Protein AF-A0A2V8NPF2-F1 (afdb_monomer_lite)

pLDDT: mean 84.52, std 19.63, range [32.12, 98.06]

Foldseek 3Di:
DDDDDDDDPPPPPPPPCDPPDDDDADPQWDKDWQDCPAEDDPCNVQDDTDMDIDHNQKDWDPQANHYPHQFSTKIFCPPDPPDGPDIDTHHDDPDPPDPVRCVVVVVVVCVVVQVVVPVQFAPKDWDDWAWDDDVPDIDIDTDIDGDDPPPD

Secondary structure (DSSP, 8-state):
-----------------PPPPPPPPPTTEEEEE---TT--HHHHHT----EEEEETTSEE-TTTTSTT-S-SEEEEE-SSSS--SEEEEE------SSHHHHTTTHHHHHHHHHHHHHHHSTT-EEEEEEEEEETTEEEEEEEEE-PPTT--

Sequence (152 aa):
NVNANANANTSANANTNAAPPPPPQPPNTAQFVNSKANLDGKLAEYYSDFSFYYPKSWKLDPVAGVAGAKNFAKIDRQDSPDFPQERFVVSYYESKGTLDADMSNFPSLVETYGSNFAKGLPNYKKVSEGETKVGPYDAYEFRFEGEAKNTA

Structure (mmCIF, N/CA/C/O backbone):
data_AF-A0A2V8NPF2-F1
#
_entry.id   AF-A0A2V8NPF2-F1
#
loop_
_atom_site.group_PDB
_atom_site.id
_atom_site.type_symbol
_atom_site.label_atom_id
_atom_site.label_alt_id
_atom_site.label_comp_id
_atom_site.label_asym_id
_atom_site.label_entity_id
_atom_site.label_seq_id
_atom_site.pdbx_PDB_ins_code
_atom_site.Cartn_x
_atom_site.Cartn_y
_atom_site.Cartn_z
_atom_site.occupancy
_atom_site.B_iso_or_equiv
_atom_site.auth_seq_id
_atom_site.auth_comp_id
_atom_site.auth_asym_id
_atom_site.auth_atom_id
_atom_site.pdbx_PDB_model_num
ATOM 1 N N . ASN A 1 1 ? -46.861 27.447 44.666 1.00 34.84 1 ASN A N 1
ATOM 2 C CA . ASN A 1 1 ? -46.681 25.995 44.856 1.00 34.84 1 ASN A CA 1
ATOM 3 C C . ASN A 1 1 ? -45.934 25.451 43.649 1.00 34.84 1 ASN A C 1
ATOM 5 O O . ASN A 1 1 ? -46.473 25.599 42.565 1.00 34.84 1 ASN A O 1
ATOM 9 N N . VAL A 1 2 ? -44.694 24.981 43.876 1.00 34.19 2 VAL A N 1
ATOM 10 C CA . VAL A 1 2 ? -43.970 23.828 43.267 1.00 34.19 2 VAL A CA 1
ATOM 11 C C . VAL A 1 2 ? -44.368 23.371 41.844 1.00 34.19 2 VAL A C 1
ATOM 13 O O . VAL A 1 2 ? -45.541 23.258 41.542 1.00 34.19 2 VAL A O 1
ATOM 16 N N . ASN A 1 3 ? -43.492 22.969 40.922 1.00 32.12 3 ASN A N 1
ATOM 17 C CA . ASN A 1 3 ? -42.102 22.521 40.985 1.00 32.12 3 ASN A CA 1
ATOM 18 C C . ASN A 1 3 ? -41.547 22.466 39.546 1.00 32.12 3 ASN A C 1
ATOM 20 O O . ASN A 1 3 ? -42.310 22.281 38.599 1.00 32.12 3 ASN A O 1
ATOM 24 N N . ALA A 1 4 ? -40.226 22.533 39.405 1.00 39.31 4 ALA A N 1
ATOM 25 C CA . ALA A 1 4 ? -39.507 22.146 38.193 1.00 39.31 4 ALA A CA 1
ATOM 26 C C . ALA A 1 4 ? -39.684 20.644 37.880 1.00 39.31 4 ALA A C 1
ATOM 28 O O . ALA A 1 4 ? -39.798 19.855 38.815 1.00 39.31 4 ALA A O 1
ATOM 29 N N . ASN A 1 5 ? -39.589 20.234 36.608 1.00 35.28 5 ASN A N 1
ATOM 30 C CA . ASN A 1 5 ? -38.576 19.245 36.214 1.00 35.28 5 ASN A CA 1
ATOM 31 C C . ASN A 1 5 ? -38.384 19.171 34.692 1.00 35.28 5 ASN A C 1
ATOM 33 O O . ASN A 1 5 ? -39.338 19.215 33.920 1.00 35.28 5 ASN A O 1
ATOM 37 N N . ALA A 1 6 ? -37.123 19.047 34.298 1.00 39.59 6 ALA A N 1
ATOM 38 C CA . ALA A 1 6 ? -36.655 18.904 32.934 1.00 39.59 6 ALA A CA 1
ATOM 39 C C . ALA A 1 6 ? -37.107 17.578 32.307 1.00 39.59 6 ALA A C 1
ATOM 41 O O . ALA A 1 6 ? -37.198 16.560 32.992 1.00 39.59 6 ALA A O 1
ATOM 42 N N . ASN A 1 7 ? -37.244 17.553 30.982 1.00 35.72 7 ASN A N 1
ATOM 43 C CA . ASN A 1 7 ? -36.804 16.374 30.253 1.00 35.72 7 ASN A CA 1
ATOM 44 C C . ASN A 1 7 ? -36.094 16.800 28.970 1.00 35.72 7 ASN A C 1
ATOM 46 O O . ASN A 1 7 ? -36.699 17.315 28.030 1.00 35.72 7 ASN A O 1
ATOM 50 N N . ALA A 1 8 ? -34.777 16.629 28.995 1.00 33.84 8 ALA A N 1
ATOM 51 C CA . ALA A 1 8 ? -33.929 16.697 27.830 1.00 33.84 8 ALA A CA 1
ATOM 52 C C . ALA A 1 8 ? -34.398 15.638 26.830 1.00 33.84 8 ALA A C 1
ATOM 54 O O . ALA A 1 8 ? -34.469 14.460 27.167 1.00 33.84 8 ALA A O 1
ATOM 55 N N . ASN A 1 9 ? -34.672 16.040 25.592 1.00 34.50 9 ASN A N 1
ATOM 56 C CA . ASN A 1 9 ? -34.638 15.101 24.481 1.00 34.50 9 ASN A CA 1
ATOM 57 C C . ASN A 1 9 ? -33.426 15.442 23.621 1.00 34.50 9 ASN A C 1
ATOM 59 O O . ASN A 1 9 ? -33.517 16.066 22.564 1.00 34.50 9 ASN A O 1
ATOM 63 N N . THR A 1 10 ? -32.261 15.071 24.150 1.00 33.03 10 THR A N 1
ATOM 64 C CA . THR A 1 10 ? -31.054 14.824 23.369 1.00 33.03 10 THR A CA 1
ATOM 65 C C . THR A 1 10 ? -31.402 13.798 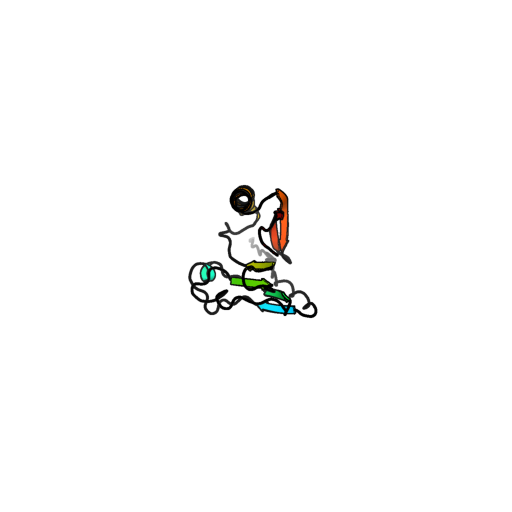22.301 1.00 33.03 10 THR A C 1
ATOM 67 O O . THR A 1 10 ? -31.350 12.593 22.542 1.00 33.03 10 THR A O 1
ATOM 70 N N . SER A 1 11 ? -31.770 14.278 21.115 1.00 36.09 11 SER A N 1
ATOM 71 C CA . SER A 1 11 ? -31.749 13.454 19.915 1.00 36.09 11 SER A CA 1
ATOM 72 C C . SER A 1 11 ? -30.283 13.193 19.602 1.00 36.09 11 SER A C 1
ATOM 74 O O . SER A 1 11 ? -29.619 13.975 18.926 1.00 36.09 11 SER A O 1
ATOM 76 N N . ALA A 1 12 ? -29.762 12.128 20.211 1.00 35.03 12 ALA A N 1
ATOM 77 C CA . ALA A 1 12 ? -28.510 11.511 19.837 1.00 35.03 12 ALA A CA 1
ATOM 78 C C . ALA A 1 12 ? -28.600 11.223 18.339 1.00 35.03 12 ALA A C 1
ATOM 80 O O . ALA A 1 12 ? -29.345 10.346 17.901 1.00 35.03 12 ALA A O 1
ATOM 81 N N . ASN A 1 13 ? -27.889 12.027 17.555 1.00 33.50 13 ASN A N 1
ATOM 82 C CA . ASN A 1 13 ? -27.703 11.799 16.139 1.00 33.50 13 ASN A CA 1
ATOM 83 C C . ASN A 1 13 ? -26.806 10.562 16.035 1.00 33.50 13 ASN A C 1
ATOM 85 O O . ASN A 1 13 ? -25.579 10.658 16.076 1.00 33.50 13 ASN A O 1
ATOM 89 N N . ALA A 1 14 ? -27.429 9.384 16.055 1.00 37.28 14 ALA A N 1
ATOM 90 C CA . ALA A 1 14 ? -26.763 8.118 15.831 1.00 37.28 14 ALA A CA 1
ATOM 91 C C . ALA A 1 14 ? -26.256 8.141 14.390 1.00 37.28 14 ALA A C 1
ATOM 93 O O . ALA A 1 14 ? -26.986 7.846 13.448 1.00 37.28 14 ALA A O 1
ATOM 94 N N . ASN A 1 15 ? -25.006 8.567 14.232 1.00 36.53 15 ASN A N 1
ATOM 95 C CA . ASN A 1 15 ? -24.289 8.542 12.975 1.00 36.53 15 ASN A CA 1
ATOM 96 C C . ASN A 1 15 ? -24.011 7.071 12.637 1.00 36.53 15 ASN A C 1
ATOM 98 O O . ASN A 1 15 ? -22.946 6.531 12.935 1.00 36.53 15 ASN A O 1
ATOM 102 N N . THR A 1 16 ? -25.011 6.376 12.096 1.00 40.97 16 THR A N 1
ATOM 103 C CA . THR A 1 16 ? -24.841 5.049 11.512 1.00 40.97 16 THR A CA 1
ATOM 104 C C . THR A 1 16 ? -24.105 5.231 10.189 1.00 40.97 16 THR A C 1
ATOM 106 O O . THR A 1 16 ? -24.719 5.238 9.123 1.00 40.97 16 THR A O 1
ATOM 109 N N . ASN A 1 17 ? -22.787 5.432 10.269 1.00 42.94 17 ASN A N 1
ATOM 110 C CA . ASN A 1 17 ? -21.872 5.398 9.132 1.00 42.94 17 ASN A CA 1
ATOM 111 C C . ASN A 1 17 ? -21.839 3.965 8.585 1.00 42.94 17 ASN A C 1
ATOM 113 O O . ASN A 1 17 ? -20.917 3.198 8.858 1.00 42.94 17 ASN A O 1
ATOM 117 N N . ALA A 1 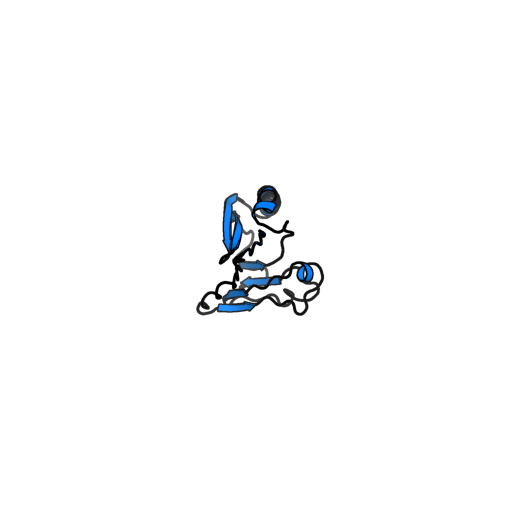18 ? -22.881 3.572 7.854 1.00 53.19 18 ALA A N 1
ATOM 118 C CA . ALA A 1 18 ? -22.825 2.383 7.027 1.00 53.19 18 ALA A CA 1
ATOM 119 C C . ALA A 1 18 ? -21.684 2.577 6.020 1.00 53.19 18 ALA A C 1
ATOM 121 O O . ALA A 1 18 ? -21.604 3.620 5.367 1.00 53.19 18 ALA A O 1
ATOM 122 N N . ALA A 1 19 ? -20.787 1.592 5.925 1.00 62.56 19 ALA A N 1
ATOM 123 C CA . ALA A 1 19 ? -19.741 1.609 4.915 1.00 62.56 19 ALA A CA 1
ATOM 124 C C . ALA A 1 19 ? -20.393 1.772 3.528 1.00 62.56 19 ALA A C 1
ATOM 126 O O . ALA A 1 19 ? -21.410 1.122 3.257 1.00 62.56 19 ALA A O 1
ATOM 127 N N . PRO A 1 20 ? -19.866 2.650 2.660 1.00 66.38 20 PRO A N 1
ATOM 128 C CA . PRO A 1 20 ? -20.435 2.832 1.337 1.00 66.38 20 PRO A CA 1
ATOM 129 C C . PRO A 1 20 ? -20.394 1.515 0.555 1.00 66.38 20 PRO A C 1
ATOM 131 O O . PRO A 1 20 ? -19.494 0.695 0.769 1.00 66.38 20 PRO A O 1
ATOM 134 N N . PRO A 1 21 ? -21.372 1.292 -0.340 1.00 69.06 21 PRO A N 1
ATOM 135 C CA . PRO A 1 21 ? -21.443 0.060 -1.107 1.00 69.06 21 PRO A CA 1
ATOM 136 C C . PRO A 1 21 ? -20.153 -0.136 -1.918 1.00 69.06 21 PRO A C 1
ATOM 138 O O . PRO A 1 21 ? -19.597 0.845 -2.426 1.00 69.06 21 PRO A O 1
ATOM 141 N N . PRO A 1 22 ? -19.666 -1.383 -2.056 1.00 73.31 22 PRO A N 1
ATOM 142 C CA . PRO A 1 22 ? -18.476 -1.654 -2.845 1.00 73.31 22 PRO A CA 1
ATOM 143 C C . PRO A 1 22 ? -18.694 -1.203 -4.297 1.00 73.31 22 PRO A C 1
ATOM 145 O O . PRO A 1 22 ? -19.812 -1.308 -4.815 1.00 73.31 22 PRO A O 1
ATOM 148 N N . PRO A 1 23 ? -17.644 -0.706 -4.977 1.00 80.94 23 PRO A N 1
ATOM 149 C CA . PRO A 1 23 ? -17.759 -0.311 -6.372 1.00 80.94 23 PRO A CA 1
ATOM 150 C C . PRO A 1 23 ? -18.186 -1.507 -7.246 1.00 80.94 23 PRO A C 1
ATOM 152 O O . PRO A 1 23 ? -17.915 -2.664 -6.896 1.00 80.94 23 PRO A O 1
ATOM 155 N N . PRO A 1 24 ? -18.839 -1.261 -8.398 1.00 89.00 24 PRO A N 1
ATOM 156 C CA . PRO A 1 24 ? -19.161 -2.327 -9.337 1.00 89.00 24 PRO A CA 1
ATOM 157 C C . PRO A 1 24 ? -17.876 -2.994 -9.840 1.00 89.00 24 PRO A C 1
ATOM 159 O O . PRO A 1 24 ? -16.879 -2.321 -10.106 1.00 89.00 24 PRO A O 1
ATOM 162 N N . GLN A 1 25 ? -17.906 -4.319 -9.983 1.00 94.31 25 GLN A N 1
ATOM 163 C CA . GLN A 1 25 ? -16.757 -5.083 -10.458 1.00 94.31 25 GLN A CA 1
ATOM 164 C C . GLN A 1 25 ? -16.412 -4.718 -11.914 1.00 94.31 25 GLN A C 1
ATOM 166 O O . GLN A 1 25 ? -17.256 -4.901 -12.798 1.00 94.31 25 GLN A O 1
ATOM 171 N N . PRO A 1 26 ? -15.176 -4.270 -12.206 1.00 95.62 26 PRO A N 1
ATOM 172 C CA . PRO A 1 26 ? -14.749 -4.042 -13.581 1.00 95.62 26 PRO A CA 1
ATOM 173 C C . PRO A 1 26 ? -14.610 -5.362 -14.366 1.00 95.62 26 PRO A C 1
ATOM 175 O O . PRO A 1 26 ? -14.278 -6.399 -13.778 1.00 95.62 26 PRO A O 1
ATOM 178 N N . PRO A 1 27 ? -14.785 -5.359 -15.701 1.00 96.94 27 PRO A N 1
ATOM 179 C CA . PRO A 1 27 ? -14.534 -6.536 -16.533 1.00 96.94 27 PRO A CA 1
ATOM 180 C C . PRO A 1 27 ? -13.116 -7.101 -16.348 1.00 96.94 27 PRO A C 1
ATOM 182 O O . PRO A 1 27 ? -12.170 -6.357 -16.114 1.00 96.94 27 PRO A O 1
ATOM 185 N N . ASN A 1 28 ? -12.953 -8.420 -16.497 1.00 96.75 28 ASN A N 1
ATOM 186 C CA . ASN A 1 28 ? -11.656 -9.116 -16.410 1.00 96.75 28 ASN A CA 1
ATOM 187 C C . ASN A 1 28 ? -10.884 -8.924 -15.091 1.00 96.75 28 ASN A C 1
ATOM 189 O O . ASN A 1 28 ? -9.662 -9.081 -15.056 1.00 96.75 28 ASN A O 1
ATOM 193 N N . THR A 1 29 ? -11.593 -8.664 -13.993 1.00 97.81 29 THR A N 1
ATOM 194 C CA . THR A 1 29 ? -11.008 -8.586 -12.648 1.00 97.81 29 THR A CA 1
ATOM 195 C C . THR A 1 29 ? -11.422 -9.756 -11.757 1.00 97.81 29 THR A C 1
ATOM 197 O O . THR A 1 29 ? -12.450 -10.398 -11.989 1.00 97.81 29 THR A O 1
ATOM 200 N N . ALA A 1 30 ? -10.606 -10.054 -10.753 1.00 96.62 30 ALA A N 1
ATOM 201 C CA . ALA A 1 30 ? -10.954 -10.861 -9.591 1.00 96.62 30 ALA A CA 1
ATOM 202 C C . ALA A 1 30 ? -11.094 -9.944 -8.368 1.00 96.62 30 ALA A C 1
ATOM 204 O O . ALA A 1 30 ? -10.506 -8.863 -8.332 1.00 96.62 30 ALA A O 1
ATOM 205 N N . GLN A 1 31 ? -11.878 -10.364 -7.376 1.00 95.81 31 GLN A N 1
ATOM 206 C CA . GLN A 1 31 ? -12.028 -9.638 -6.117 1.00 95.81 31 GLN A CA 1
ATOM 207 C C . GLN A 1 31 ? -11.077 -10.215 -5.067 1.00 95.81 31 GLN A C 1
ATOM 209 O O . GLN A 1 31 ? -11.003 -11.429 -4.888 1.00 95.81 31 GLN A O 1
ATOM 214 N N . PHE A 1 32 ? -10.373 -9.339 -4.360 1.00 96.00 32 PHE A N 1
ATOM 215 C CA . PHE A 1 32 ? -9.738 -9.645 -3.087 1.00 96.00 32 PHE A CA 1
ATOM 216 C C . PHE A 1 32 ? -10.635 -9.127 -1.963 1.00 96.00 32 PHE A C 1
ATOM 218 O O . PHE A 1 32 ? -11.092 -7.985 -2.017 1.00 96.00 32 PHE A O 1
ATOM 225 N N . VAL A 1 33 ? -10.859 -9.948 -0.941 1.00 95.12 33 VAL A N 1
ATOM 226 C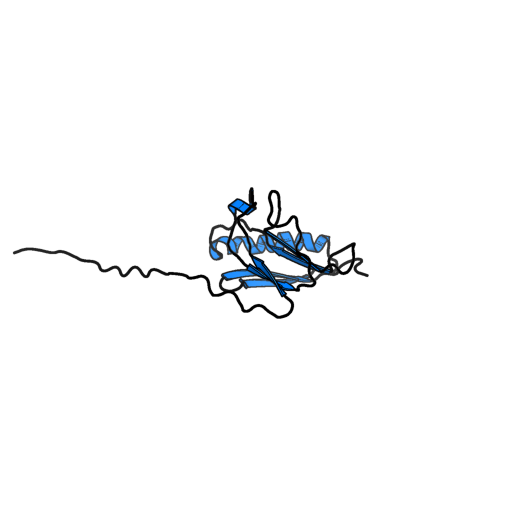 CA . VAL A 1 33 ? -11.541 -9.559 0.297 1.00 95.12 33 VAL A CA 1
ATOM 227 C C . VAL A 1 33 ? -10.592 -9.883 1.438 1.00 95.12 33 VAL A C 1
ATOM 229 O O . VAL A 1 33 ? -10.173 -11.034 1.571 1.00 95.12 33 VAL A O 1
ATOM 232 N N . ASN A 1 34 ? -10.225 -8.873 2.228 1.00 95.50 34 ASN A N 1
ATOM 233 C CA . ASN A 1 34 ? -9.380 -9.098 3.390 1.00 95.50 34 ASN A CA 1
ATOM 234 C C . ASN A 1 34 ? -10.111 -10.000 4.385 1.00 95.50 34 ASN A C 1
ATOM 236 O O . ASN A 1 34 ? -11.326 -9.902 4.545 1.00 95.50 34 ASN A O 1
ATOM 240 N N . SER A 1 35 ? -9.372 -10.877 5.052 1.00 93.81 35 SER A N 1
ATOM 241 C CA . SER A 1 35 ? -9.941 -11.807 6.016 1.00 93.81 35 SER A CA 1
ATOM 242 C C . SER A 1 35 ? -9.111 -11.804 7.277 1.00 93.81 35 SER A C 1
ATOM 244 O O . SER A 1 35 ? -7.887 -11.885 7.229 1.00 93.81 35 SER A O 1
ATOM 246 N N . LYS A 1 36 ? -9.791 -11.754 8.421 1.00 93.50 36 LYS A N 1
ATOM 247 C CA . LYS A 1 36 ? -9.139 -11.928 9.719 1.00 93.50 36 LYS A CA 1
ATOM 248 C C . LYS A 1 36 ? -8.701 -13.376 9.950 1.00 93.50 36 LYS A C 1
ATOM 250 O O . LYS A 1 36 ? -7.861 -13.639 10.809 1.00 93.50 36 LYS A O 1
ATOM 255 N N . ALA A 1 37 ? -9.289 -14.325 9.217 1.00 87.25 37 ALA A N 1
ATOM 256 C CA . ALA A 1 37 ? -8.981 -15.736 9.373 1.00 87.25 37 ALA A CA 1
ATOM 257 C C . ALA A 1 37 ? -7.509 -15.988 9.019 1.00 87.25 37 ALA A C 1
ATOM 259 O O . ALA A 1 37 ? -7.080 -15.704 7.906 1.00 87.25 37 ALA A O 1
ATOM 260 N N . ASN A 1 38 ? -6.771 -16.567 9.967 1.00 86.88 38 ASN A N 1
ATOM 261 C CA . ASN A 1 38 ? -5.355 -16.933 9.854 1.00 86.88 38 ASN A CA 1
ATOM 262 C C . ASN A 1 38 ? -4.349 -15.774 9.901 1.00 86.88 38 ASN A C 1
ATOM 264 O O . ASN A 1 38 ? -3.176 -16.016 9.644 1.00 86.88 38 ASN A O 1
ATOM 268 N N . LEU A 1 39 ? -4.757 -14.554 10.263 1.00 94.19 39 LEU A N 1
ATOM 269 C CA . LEU A 1 39 ? -3.795 -13.499 10.586 1.00 94.19 39 LEU A CA 1
ATOM 270 C C . LEU A 1 39 ? -3.246 -13.683 12.003 1.00 94.19 39 LEU A C 1
ATOM 272 O O . LEU A 1 39 ? -3.976 -14.061 12.920 1.00 94.19 39 LEU A O 1
ATOM 276 N N . ASP A 1 40 ? -1.976 -13.344 12.194 1.00 94.31 40 ASP A N 1
ATOM 277 C CA . ASP A 1 40 ? -1.318 -13.278 13.495 1.00 94.31 40 ASP A CA 1
ATOM 278 C C . ASP A 1 40 ? -0.499 -11.983 13.649 1.00 94.31 40 ASP A C 1
ATOM 280 O O . ASP A 1 40 ? -0.465 -11.118 12.765 1.00 94.31 40 ASP A O 1
ATOM 284 N N . GLY A 1 41 ? 0.097 -11.812 14.833 1.00 94.94 41 GLY A N 1
ATOM 285 C CA . GLY A 1 41 ? 0.981 -10.693 15.150 1.00 94.94 41 GLY A CA 1
ATOM 286 C C . GLY A 1 41 ? 0.390 -9.326 14.799 1.00 94.94 41 GLY A C 1
ATOM 287 O O . GLY A 1 41 ? -0.759 -9.016 15.115 1.00 94.94 41 GLY A O 1
ATOM 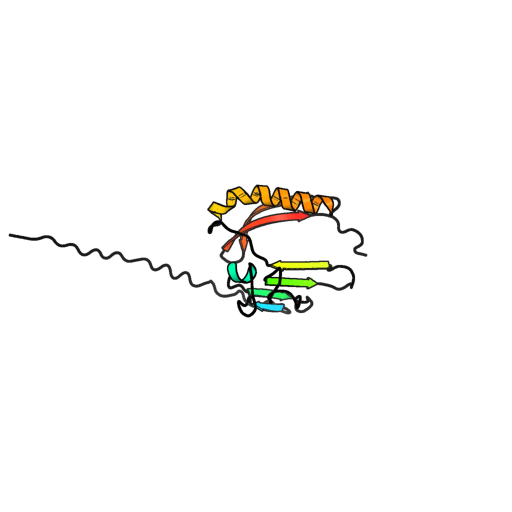288 N N . LYS A 1 42 ? 1.200 -8.506 14.124 1.00 95.12 42 LYS A N 1
ATOM 289 C CA . LYS A 1 42 ? 0.843 -7.134 13.757 1.00 95.12 42 LYS A CA 1
ATOM 290 C C . LYS A 1 42 ? -0.287 -7.056 12.726 1.00 95.12 42 LYS A C 1
ATOM 292 O O . LYS A 1 42 ? -1.101 -6.144 12.800 1.00 95.12 42 LYS A O 1
ATOM 297 N N . LEU A 1 43 ? -0.402 -8.019 11.806 1.00 95.81 43 LEU A N 1
ATOM 298 C CA . LEU A 1 43 ? -1.521 -8.027 10.855 1.00 95.81 43 LEU A CA 1
ATOM 299 C C . LEU A 1 43 ? -2.856 -8.306 11.554 1.00 95.81 43 LEU A C 1
ATOM 301 O O . LEU A 1 43 ? -3.868 -7.714 11.189 1.00 95.81 43 LEU A O 1
ATOM 305 N N . ALA A 1 44 ? -2.868 -9.166 12.577 1.00 95.88 44 ALA A N 1
ATOM 306 C CA . ALA A 1 44 ? -4.062 -9.380 13.393 1.00 95.88 44 ALA A CA 1
ATOM 307 C C . ALA A 1 44 ? -4.414 -8.154 14.255 1.00 95.88 44 ALA A C 1
ATOM 309 O O . ALA A 1 44 ? -5.598 -7.855 14.420 1.00 95.88 44 ALA A O 1
ATOM 310 N N . GLU A 1 45 ? -3.403 -7.454 14.788 1.00 95.06 45 GLU A N 1
ATOM 311 C CA . GLU A 1 45 ? -3.554 -6.226 15.586 1.00 95.06 45 GLU A CA 1
ATOM 312 C C . GLU A 1 45 ? -4.155 -5.076 14.764 1.00 95.06 45 GLU A C 1
ATOM 314 O O . GLU A 1 45 ? -5.105 -4.436 15.209 1.00 95.06 45 GLU A O 1
ATOM 319 N N . TYR A 1 46 ? -3.653 -4.859 13.545 1.00 94.88 46 TYR A N 1
ATOM 320 C CA . TYR A 1 46 ? -4.066 -3.766 12.656 1.00 94.88 46 TYR A CA 1
ATOM 321 C C . TYR A 1 46 ? -5.053 -4.205 11.566 1.00 94.88 46 TYR A C 1
ATOM 323 O O . TYR A 1 46 ? -5.117 -3.607 10.490 1.00 94.88 46 TYR A O 1
ATOM 331 N N . TYR A 1 47 ? -5.816 -5.269 11.818 1.00 94.81 47 TYR A N 1
ATOM 332 C CA . TYR A 1 47 ? -6.820 -5.747 10.876 1.00 94.81 47 TYR A CA 1
ATOM 333 C C . TYR A 1 47 ? -7.908 -4.692 10.622 1.00 94.81 47 TYR A C 1
ATOM 335 O O . TYR A 1 47 ? -8.477 -4.132 11.559 1.00 94.81 47 TYR A O 1
ATOM 343 N N . SER A 1 48 ? -8.261 -4.508 9.350 1.00 91.69 48 SER A N 1
ATOM 344 C CA . SER A 1 48 ? -9.446 -3.767 8.919 1.00 91.69 48 SER A CA 1
ATOM 345 C C . SER A 1 48 ? -10.136 -4.501 7.771 1.00 91.69 48 SER A C 1
ATOM 347 O O . SER A 1 48 ? -9.475 -5.151 6.951 1.00 91.69 48 SER A O 1
ATOM 349 N N . ASP A 1 49 ? -11.460 -4.388 7.702 1.00 92.62 49 ASP A N 1
ATOM 350 C CA . ASP A 1 49 ? -12.239 -4.905 6.583 1.00 92.62 49 ASP A CA 1
ATOM 351 C C . ASP A 1 49 ? -12.003 -4.028 5.349 1.00 92.62 49 ASP A C 1
ATOM 353 O O . ASP A 1 49 ? -12.284 -2.830 5.342 1.00 92.62 49 ASP A O 1
ATOM 357 N N . PHE A 1 50 ? -11.502 -4.633 4.275 1.00 92.69 50 PHE A N 1
ATOM 358 C CA . PHE A 1 50 ? -11.396 -3.976 2.979 1.00 92.69 50 PHE A CA 1
ATOM 359 C C . PHE A 1 50 ? -11.498 -4.994 1.848 1.00 92.69 50 PHE A C 1
ATOM 361 O O . PHE A 1 50 ? -11.286 -6.196 2.020 1.00 92.69 50 PHE A O 1
ATOM 368 N N . SER A 1 51 ? -11.809 -4.499 0.657 1.00 93.69 51 SER A N 1
ATOM 369 C CA . SER A 1 51 ? -11.782 -5.289 -0.568 1.00 93.69 51 SER A CA 1
ATOM 370 C C . SER A 1 51 ? -11.371 -4.415 -1.743 1.00 93.69 51 SER A C 1
ATOM 372 O O . SER A 1 51 ? -11.509 -3.193 -1.700 1.00 93.69 51 SER A O 1
ATOM 374 N N . PHE A 1 52 ? -10.853 -5.042 -2.790 1.00 94.19 52 PHE A N 1
ATOM 375 C CA . PHE A 1 52 ? -10.556 -4.375 -4.052 1.00 94.19 52 PHE A CA 1
ATOM 376 C C . PHE A 1 52 ? -10.623 -5.375 -5.204 1.00 94.19 52 PHE A C 1
ATOM 378 O O . PHE A 1 52 ? -10.552 -6.589 -5.004 1.00 94.19 52 PHE A O 1
ATOM 385 N N . TYR A 1 53 ? -10.738 -4.859 -6.424 1.00 96.00 53 TYR A N 1
ATOM 386 C CA . TYR A 1 53 ? -10.628 -5.662 -7.636 1.00 96.00 53 TYR A CA 1
ATOM 387 C C . TYR A 1 53 ? -9.229 -5.530 -8.233 1.00 96.00 53 TYR A C 1
ATOM 389 O O . TYR A 1 53 ? -8.649 -4.446 -8.217 1.00 96.00 53 TYR A O 1
ATOM 397 N N . TYR A 1 54 ? -8.700 -6.619 -8.782 1.00 96.06 54 TYR A N 1
ATOM 398 C CA . TYR A 1 54 ? -7.413 -6.653 -9.481 1.00 96.06 54 TYR A CA 1
ATOM 399 C C . TYR A 1 54 ? -7.537 -7.435 -10.798 1.00 96.06 54 TYR A C 1
ATOM 401 O O . TYR A 1 54 ? -8.430 -8.280 -10.914 1.00 96.06 54 TYR A O 1
ATOM 409 N N . PRO A 1 55 ? -6.697 -7.180 -11.819 1.00 96.44 55 PRO A N 1
ATOM 410 C CA . PRO A 1 55 ? -6.785 -7.896 -13.092 1.00 96.44 55 PRO A CA 1
ATOM 411 C C . PRO A 1 55 ? -6.597 -9.407 -12.912 1.00 96.44 55 PRO A C 1
ATOM 413 O O . PRO A 1 55 ? -5.672 -9.838 -12.231 1.00 96.44 55 PRO A O 1
ATOM 416 N N . LYS A 1 56 ? -7.422 -10.232 -13.574 1.00 96.06 56 LYS A N 1
ATOM 417 C CA . LYS A 1 56 ? -7.318 -11.707 -13.494 1.00 96.06 56 LYS A CA 1
ATOM 418 C C . LYS A 1 56 ? -5.984 -12.264 -13.999 1.00 96.06 56 LYS A C 1
ATOM 420 O O . LYS A 1 56 ? -5.646 -13.399 -13.685 1.00 96.06 56 LYS A O 1
ATOM 425 N N . SER A 1 57 ? -5.267 -11.500 -14.821 1.00 93.69 57 SER A N 1
ATOM 426 C CA . SER A 1 57 ? -3.937 -11.864 -15.311 1.00 93.69 57 SER A CA 1
ATOM 427 C C . SER A 1 57 ? -2.848 -11.725 -14.246 1.00 93.69 57 SER A C 1
ATOM 429 O O . SER A 1 57 ? -1.764 -12.274 -14.422 1.00 93.69 57 SER A O 1
ATOM 431 N N . TRP A 1 58 ? -3.111 -11.005 -13.152 1.00 95.44 58 TRP A N 1
ATOM 432 C CA . TRP A 1 58 ? -2.157 -10.836 -12.065 1.00 95.44 58 TRP A CA 1
ATOM 433 C C . TRP A 1 58 ? -2.311 -11.953 -11.030 1.00 95.44 58 TRP A C 1
ATOM 435 O O . TRP A 1 58 ? -3.386 -12.533 -10.864 1.00 95.44 58 TRP A O 1
ATOM 445 N N . LYS A 1 59 ? -1.229 -12.251 -10.311 1.00 94.31 59 LYS A N 1
ATOM 446 C CA . LYS A 1 59 ? -1.174 -13.350 -9.345 1.00 94.31 59 LYS A CA 1
ATOM 447 C C . LYS A 1 59 ? -1.147 -12.810 -7.924 1.00 94.31 59 LYS A C 1
ATOM 449 O O . LYS A 1 59 ? -0.246 -12.053 -7.568 1.00 94.31 59 LYS A O 1
ATOM 454 N N . LEU A 1 60 ? -2.120 -13.230 -7.117 1.00 94.62 60 LEU A N 1
ATOM 455 C CA . LEU A 1 60 ? -2.083 -13.053 -5.669 1.00 94.62 60 LEU A CA 1
ATOM 456 C C . LEU A 1 60 ? -0.987 -13.950 -5.080 1.00 94.62 60 LEU A C 1
ATOM 458 O O . LEU A 1 60 ? -0.903 -15.134 -5.404 1.00 94.62 60 LEU A O 1
ATOM 462 N N . ASP A 1 61 ? -0.153 -13.375 -4.224 1.00 93.75 61 ASP A N 1
ATOM 463 C CA . ASP A 1 61 ? 0.892 -14.085 -3.501 1.00 93.75 61 ASP A CA 1
ATOM 464 C C . ASP A 1 61 ? 0.262 -15.018 -2.448 1.00 93.75 61 ASP A C 1
ATOM 466 O O . ASP A 1 61 ? -0.432 -14.527 -1.552 1.00 93.75 61 ASP A O 1
ATOM 470 N N . PRO A 1 62 ? 0.486 -16.345 -2.518 1.00 93.06 62 PRO A N 1
ATOM 471 C CA . PRO A 1 62 ? -0.143 -17.299 -1.609 1.00 93.06 62 PRO A CA 1
ATOM 472 C C . PRO A 1 62 ? 0.343 -17.185 -0.158 1.00 93.06 62 PRO A C 1
ATOM 474 O O . PRO A 1 62 ? -0.270 -17.789 0.718 1.00 93.06 62 PRO A O 1
ATOM 477 N N . VAL A 1 63 ? 1.429 -16.446 0.112 1.00 93.81 63 VAL A N 1
ATOM 478 C CA . VAL A 1 63 ? 1.919 -16.210 1.482 1.00 93.81 63 VAL A CA 1
ATOM 479 C C . VAL A 1 63 ? 1.524 -14.840 2.044 1.00 93.81 63 VAL A C 1
ATOM 481 O O . VAL A 1 63 ? 1.937 -14.489 3.148 1.00 93.81 63 VAL A O 1
ATOM 484 N N . ALA A 1 64 ? 0.737 -14.044 1.314 1.00 94.50 64 ALA A N 1
ATOM 485 C CA . ALA A 1 64 ? 0.111 -12.841 1.859 1.00 94.50 64 ALA A CA 1
ATOM 486 C C . ALA A 1 64 ? -1.196 -13.193 2.591 1.00 94.50 64 ALA A C 1
ATOM 488 O O . ALA A 1 64 ? -1.906 -14.112 2.189 1.00 94.50 64 ALA A O 1
ATOM 489 N N . GLY A 1 65 ? -1.523 -12.458 3.658 1.00 92.44 65 GLY A N 1
ATOM 490 C CA . GLY A 1 65 ? -2.787 -12.642 4.384 1.00 92.44 65 GLY A CA 1
ATOM 491 C C . GLY A 1 65 ? -2.923 -13.976 5.136 1.00 92.44 65 GLY A C 1
ATOM 492 O O . GLY A 1 65 ? -4.038 -14.424 5.387 1.00 92.44 65 GLY A O 1
ATOM 493 N N . VAL A 1 66 ? -1.805 -14.617 5.491 1.00 93.50 66 VAL A N 1
ATOM 494 C CA . VAL A 1 66 ? -1.745 -15.860 6.287 1.00 93.50 66 VAL A CA 1
ATOM 495 C C . VAL A 1 66 ? -0.834 -15.682 7.509 1.00 93.50 66 VAL A C 1
ATOM 497 O O . VAL A 1 66 ? -0.204 -14.635 7.669 1.00 93.50 66 VAL A O 1
ATOM 500 N N . ALA A 1 67 ? -0.738 -16.697 8.369 1.00 93.50 67 ALA A N 1
ATOM 501 C CA . ALA A 1 67 ? 0.079 -16.640 9.580 1.00 93.50 67 ALA A CA 1
ATOM 502 C C . ALA A 1 67 ? 1.561 -16.406 9.235 1.00 93.50 67 ALA A C 1
ATOM 504 O O . ALA A 1 67 ? 2.112 -17.057 8.344 1.00 93.50 67 ALA A O 1
ATOM 505 N N . GLY A 1 68 ? 2.200 -15.456 9.917 1.00 92.88 68 GLY A N 1
ATOM 506 C CA . GLY A 1 68 ? 3.571 -15.021 9.654 1.00 92.88 68 GLY A CA 1
ATOM 507 C C . GLY A 1 68 ? 3.743 -14.099 8.439 1.00 92.88 68 GLY A C 1
ATOM 508 O O . GLY A 1 68 ? 4.877 -13.742 8.105 1.00 92.88 68 GLY A O 1
ATOM 509 N N . ALA A 1 69 ? 2.661 -13.699 7.762 1.00 94.31 69 ALA A N 1
ATOM 510 C CA . ALA A 1 69 ? 2.738 -12.791 6.623 1.00 94.31 69 ALA A CA 1
ATOM 511 C C . ALA A 1 69 ? 3.146 -11.366 7.038 1.00 94.31 69 ALA A C 1
ATOM 513 O O . ALA A 1 69 ? 2.848 -10.886 8.129 1.00 94.31 69 ALA A O 1
ATOM 514 N N . LYS A 1 70 ? 3.801 -10.648 6.116 1.00 94.44 70 LYS A N 1
ATOM 515 C CA . LYS A 1 70 ? 4.172 -9.228 6.296 1.00 94.44 70 LYS A CA 1
ATOM 516 C C . LYS A 1 70 ? 3.132 -8.246 5.754 1.00 94.44 70 LYS A C 1
ATOM 518 O O . LYS A 1 70 ? 3.175 -7.064 6.077 1.00 94.44 70 LYS A O 1
ATOM 523 N N . ASN A 1 71 ? 2.250 -8.723 4.881 1.00 96.56 71 ASN A N 1
ATOM 524 C CA . ASN A 1 71 ? 1.281 -7.914 4.149 1.00 96.56 71 ASN A CA 1
ATOM 525 C C . ASN A 1 71 ? -0.072 -8.630 4.138 1.00 96.56 71 ASN A C 1
ATOM 527 O O . ASN A 1 71 ? -0.113 -9.862 4.072 1.00 96.56 71 ASN A O 1
ATOM 531 N N . PHE A 1 72 ? -1.159 -7.860 4.125 1.00 97.38 72 PHE A N 1
ATOM 532 C CA . PHE A 1 72 ? -2.511 -8.392 3.935 1.00 97.38 72 PHE A CA 1
ATOM 533 C C . PHE A 1 72 ? -2.702 -8.924 2.516 1.00 97.38 72 PHE A C 1
ATOM 535 O O . PHE A 1 72 ? -3.302 -9.973 2.313 1.00 97.38 72 PHE A O 1
ATOM 542 N N . ALA A 1 73 ? -2.159 -8.206 1.533 1.00 97.38 73 ALA A N 1
ATOM 543 C CA . ALA A 1 73 ? -2.225 -8.586 0.133 1.00 97.38 73 ALA A CA 1
ATOM 544 C C . ALA A 1 73 ? -0.931 -8.209 -0.586 1.00 97.38 73 ALA A C 1
ATOM 546 O O . ALA A 1 73 ? -0.330 -7.166 -0.319 1.00 97.38 73 ALA A O 1
ATOM 547 N N . LYS A 1 74 ? -0.531 -9.049 -1.536 1.00 96.50 74 LYS A N 1
ATOM 548 C CA . LYS A 1 74 ? 0.510 -8.756 -2.519 1.00 96.50 74 LYS A CA 1
ATOM 549 C C . LYS A 1 74 ? 0.088 -9.383 -3.838 1.00 96.50 74 LYS A C 1
ATOM 551 O O . LYS A 1 74 ? -0.128 -10.588 -3.888 1.00 96.50 74 LYS A O 1
ATOM 556 N N . ILE A 1 75 ? -0.064 -8.573 -4.877 1.00 96.31 75 ILE A N 1
ATOM 557 C CA . ILE A 1 75 ? -0.466 -9.021 -6.207 1.00 96.31 75 ILE A CA 1
ATOM 558 C C . ILE A 1 75 ? 0.569 -8.533 -7.208 1.00 96.31 75 ILE A C 1
ATOM 560 O O . ILE A 1 75 ? 0.835 -7.334 -7.292 1.00 96.31 75 ILE A O 1
ATOM 564 N N . ASP A 1 76 ? 1.119 -9.468 -7.974 1.00 94.44 76 ASP A N 1
ATOM 565 C CA . ASP A 1 76 ? 2.162 -9.198 -8.953 1.00 94.44 76 ASP A CA 1
ATOM 566 C C . ASP A 1 76 ? 1.648 -9.471 -10.369 1.00 94.44 76 ASP A C 1
ATOM 568 O O . ASP A 1 76 ? 1.036 -10.510 -10.646 1.00 94.44 76 ASP A O 1
ATOM 572 N N . ARG A 1 77 ? 1.958 -8.558 -11.289 1.00 93.31 77 ARG A N 1
ATOM 573 C CA . ARG A 1 77 ? 2.033 -8.873 -12.710 1.00 93.31 77 ARG A CA 1
ATOM 574 C C . ARG A 1 77 ? 3.443 -9.341 -13.015 1.00 93.31 77 ARG A C 1
ATOM 576 O O . ARG A 1 77 ? 4.408 -8.598 -12.834 1.00 93.31 77 ARG A O 1
ATOM 583 N N . GLN A 1 78 ? 3.549 -10.577 -13.472 1.00 81.00 78 GLN A N 1
ATOM 584 C CA . GLN A 1 78 ? 4.830 -11.207 -13.719 1.00 81.00 78 GLN A CA 1
ATOM 585 C C . GLN A 1 78 ? 4.793 -11.925 -15.066 1.00 81.00 78 GLN A C 1
ATOM 587 O O . GLN A 1 78 ? 4.420 -13.097 -15.132 1.00 81.00 78 GLN A O 1
ATOM 592 N N . ASP A 1 79 ? 5.183 -11.217 -16.129 1.00 71.12 79 ASP A N 1
ATOM 593 C CA . ASP A 1 79 ? 5.370 -11.818 -17.455 1.00 71.12 79 ASP A CA 1
ATOM 594 C C . ASP A 1 79 ? 6.808 -12.389 -17.624 1.00 71.12 79 ASP A C 1
ATOM 596 O O . ASP A 1 79 ? 7.069 -13.104 -18.587 1.00 71.12 79 ASP A O 1
ATOM 600 N N . SER A 1 80 ? 7.729 -12.136 -16.672 1.00 70.00 80 SER A N 1
ATOM 601 C CA . SER A 1 80 ? 9.118 -12.653 -16.623 1.00 70.00 80 SER A CA 1
ATOM 602 C C . SER A 1 80 ? 9.473 -13.237 -15.239 1.00 70.00 80 SER A C 1
ATOM 604 O O . SER A 1 80 ? 9.023 -12.701 -14.225 1.00 70.00 80 SER A O 1
ATOM 606 N N . PRO A 1 81 ? 10.269 -14.322 -15.140 1.00 66.81 81 PRO A N 1
ATOM 607 C CA . PRO A 1 81 ? 10.585 -14.970 -13.862 1.00 66.81 81 PRO A CA 1
ATOM 608 C C . PRO A 1 81 ? 11.381 -14.097 -12.880 1.00 66.81 81 PRO A C 1
ATOM 610 O O . PRO A 1 81 ? 11.265 -14.312 -11.674 1.00 66.81 81 PRO A O 1
ATOM 613 N N . ASP A 1 82 ? 12.137 -13.108 -13.360 1.00 67.50 82 ASP A N 1
ATOM 614 C CA . ASP A 1 82 ? 13.151 -12.444 -12.531 1.00 67.50 82 ASP A CA 1
ATOM 615 C C . ASP A 1 82 ? 12.612 -11.239 -11.748 1.00 67.50 82 ASP A C 1
ATOM 617 O O . ASP A 1 82 ? 13.006 -11.021 -10.601 1.00 67.50 82 ASP A O 1
ATOM 621 N N . PHE A 1 83 ? 11.674 -10.475 -12.321 1.00 67.94 83 PHE A N 1
ATOM 622 C CA . PHE A 1 83 ? 11.102 -9.288 -11.677 1.00 67.94 83 PHE A CA 1
ATOM 623 C C . PHE A 1 83 ? 9.635 -9.070 -12.075 1.00 67.94 83 PHE A C 1
ATOM 625 O O . PHE A 1 83 ? 9.288 -9.237 -13.247 1.00 67.94 83 PHE A O 1
ATOM 632 N N . PRO A 1 84 ? 8.755 -8.667 -11.134 1.00 75.06 84 PRO A N 1
ATOM 633 C CA . PRO A 1 84 ? 7.409 -8.235 -11.493 1.00 75.06 84 PRO A CA 1
ATOM 634 C C . PRO A 1 84 ? 7.487 -6.916 -12.269 1.00 75.06 84 PRO A C 1
ATOM 636 O O . PRO A 1 84 ? 8.204 -6.001 -11.860 1.00 75.06 84 PRO A O 1
ATOM 639 N N . GLN A 1 85 ? 6.727 -6.794 -13.357 1.00 85.50 85 GLN A N 1
ATOM 640 C CA . GLN A 1 85 ? 6.601 -5.508 -14.053 1.00 85.50 85 GLN A CA 1
ATOM 641 C C . GLN A 1 85 ? 5.782 -4.517 -13.232 1.00 85.50 85 GLN A C 1
ATOM 643 O O . GLN A 1 85 ? 6.088 -3.330 -13.192 1.00 85.50 85 GLN A O 1
ATOM 648 N N . GLU A 1 86 ? 4.738 -5.016 -12.573 1.00 91.44 86 GLU A N 1
ATOM 649 C CA . GLU A 1 86 ? 3.824 -4.222 -11.761 1.00 91.44 86 GLU A CA 1
ATOM 650 C C . GLU A 1 86 ? 3.515 -4.999 -10.479 1.00 91.44 86 GLU A C 1
ATOM 652 O O . GLU A 1 86 ? 3.389 -6.226 -10.489 1.00 91.44 86 GLU A O 1
ATOM 657 N N . ARG A 1 87 ? 3.415 -4.289 -9.355 1.00 93.50 87 ARG A N 1
ATOM 658 C CA . ARG A 1 87 ? 3.156 -4.878 -8.041 1.00 93.50 87 ARG A CA 1
ATOM 659 C C . ARG A 1 87 ? 2.249 -3.966 -7.233 1.00 93.50 87 ARG A C 1
ATOM 661 O O . ARG A 1 87 ? 2.509 -2.773 -7.117 1.00 93.50 87 ARG A O 1
ATOM 668 N N . PHE A 1 88 ? 1.242 -4.560 -6.609 1.00 96.12 88 PHE A N 1
ATOM 669 C CA . PHE A 1 88 ? 0.375 -3.905 -5.640 1.00 96.12 88 PHE A CA 1
ATOM 670 C C . PHE A 1 88 ? 0.488 -4.613 -4.288 1.00 96.12 88 PHE A C 1
ATOM 672 O O . PHE A 1 88 ? 0.370 -5.836 -4.215 1.00 96.12 88 PHE A O 1
ATOM 679 N N . VAL A 1 89 ? 0.740 -3.857 -3.218 1.00 96.81 89 VAL A N 1
ATOM 680 C CA . VAL A 1 89 ? 0.910 -4.387 -1.856 1.00 96.81 89 VAL A CA 1
ATOM 681 C C . VAL A 1 89 ? 0.056 -3.579 -0.893 1.00 96.81 89 VAL A C 1
ATOM 683 O O . VAL A 1 89 ? 0.072 -2.352 -0.940 1.00 96.81 89 VAL A O 1
ATOM 686 N N . VAL A 1 90 ? -0.644 -4.271 0.004 1.00 97.25 90 VAL A N 1
ATOM 687 C CA . VAL A 1 90 ? -1.403 -3.661 1.102 1.00 97.25 90 VAL A CA 1
ATOM 688 C C . VAL A 1 90 ? -0.848 -4.170 2.427 1.00 97.25 90 VAL A C 1
ATOM 690 O O . VAL A 1 90 ? -0.790 -5.379 2.662 1.00 97.25 90 VAL A O 1
ATOM 693 N N . SER A 1 91 ? -0.452 -3.244 3.294 1.00 95.88 91 SER A N 1
ATOM 694 C CA . SER A 1 91 ? 0.018 -3.511 4.656 1.00 95.88 91 SER A CA 1
ATOM 695 C C . SER A 1 91 ? -0.595 -2.495 5.625 1.00 95.88 91 SER A C 1
ATOM 697 O O . SER A 1 91 ? -1.546 -1.802 5.265 1.00 95.88 91 SER A O 1
ATOM 699 N N . TYR A 1 92 ? -0.086 -2.430 6.851 1.00 94.56 92 TYR A N 1
ATOM 700 C CA . TYR A 1 92 ? -0.553 -1.506 7.877 1.00 94.56 92 TYR A CA 1
ATOM 701 C C . TYR A 1 92 ? 0.421 -0.343 8.092 1.00 94.56 92 TYR A C 1
ATOM 703 O O . TYR A 1 92 ? 1.609 -0.415 7.775 1.00 94.56 92 TYR A O 1
ATOM 711 N N . TYR A 1 93 ? -0.115 0.720 8.681 1.00 92.38 93 TYR A N 1
ATOM 712 C CA . TYR A 1 93 ? 0.621 1.848 9.232 1.00 92.38 93 TYR A CA 1
ATOM 713 C C . TYR A 1 93 ? 0.171 2.037 10.684 1.00 92.38 93 TYR A C 1
ATOM 715 O O . TYR A 1 93 ? -1.025 1.962 10.973 1.00 92.38 93 TYR A O 1
ATOM 723 N N . GLU A 1 94 ? 1.114 2.252 11.602 1.00 92.69 94 GLU A N 1
ATOM 724 C CA . GLU A 1 94 ? 0.803 2.500 13.013 1.00 92.69 94 GLU A CA 1
ATOM 725 C C . GLU A 1 94 ? 0.286 3.938 13.184 1.00 92.69 94 GLU A C 1
ATOM 727 O O . GLU A 1 94 ? 1.052 4.882 13.371 1.00 92.69 94 GLU A O 1
ATOM 732 N N . SER A 1 95 ? -1.033 4.086 13.066 1.00 90.56 95 SER A N 1
ATOM 733 C CA . SER A 1 95 ? -1.749 5.360 13.152 1.00 90.56 95 SER A CA 1
ATOM 734 C C . SER A 1 95 ? -1.999 5.796 14.598 1.00 90.56 95 SER A C 1
ATOM 736 O O . SER A 1 95 ? -2.242 4.968 15.478 1.00 90.56 95 SER A O 1
ATOM 738 N N . LYS A 1 96 ? -2.042 7.112 14.839 1.00 91.81 96 LYS A N 1
ATOM 739 C CA . LYS A 1 96 ? -2.556 7.707 16.089 1.00 91.81 96 LYS A CA 1
ATOM 740 C C . LYS A 1 96 ? -4.090 7.728 16.172 1.00 91.81 96 LYS A C 1
ATOM 742 O O . LYS A 1 96 ? -4.639 8.234 17.149 1.00 91.81 96 LYS A O 1
ATOM 747 N N . GLY A 1 97 ? -4.784 7.187 15.172 1.00 88.06 97 GLY A N 1
ATOM 748 C CA . GLY A 1 97 ? -6.232 6.975 15.156 1.00 88.06 97 GLY A CA 1
ATOM 749 C C . GLY A 1 97 ? -7.015 7.904 14.225 1.00 88.06 97 GLY A C 1
ATOM 750 O O . GLY A 1 97 ? -8.160 7.592 13.909 1.00 88.06 9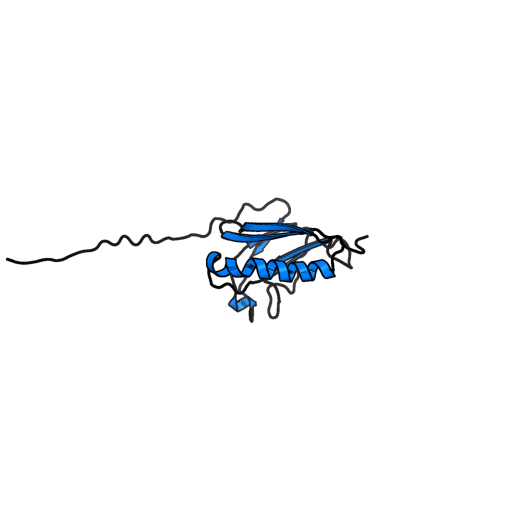7 GLY A O 1
ATOM 751 N N . THR A 1 98 ? -6.429 9.011 13.755 1.00 89.00 98 THR A N 1
ATOM 752 C CA . THR A 1 98 ? -7.036 9.908 12.754 1.00 89.00 98 THR A CA 1
ATOM 753 C C . THR A 1 98 ? -5.984 10.430 11.779 1.00 89.00 98 THR A C 1
ATOM 755 O O . THR A 1 98 ? -4.815 10.558 12.146 1.00 89.00 98 THR A O 1
ATOM 758 N N . LEU A 1 99 ? -6.407 10.784 10.556 1.00 89.50 99 LEU A N 1
ATOM 759 C CA . LEU A 1 99 ? -5.514 11.374 9.555 1.00 89.50 99 LEU A CA 1
ATOM 760 C C . LEU A 1 99 ? -4.832 12.634 10.104 1.00 89.50 99 LEU A C 1
ATOM 762 O O . LEU A 1 99 ? -3.608 12.698 10.108 1.00 89.50 99 LEU A O 1
ATOM 766 N N . ASP A 1 100 ? -5.603 13.575 10.658 1.00 92.69 100 ASP A N 1
ATOM 767 C CA . ASP A 1 100 ? -5.094 14.832 11.227 1.00 92.69 100 ASP A CA 1
ATOM 768 C C . ASP A 1 100 ? -4.005 14.620 12.289 1.00 92.69 100 ASP A C 1
ATOM 770 O O . ASP A 1 100 ? -3.020 15.359 12.331 1.00 92.69 100 ASP A O 1
ATOM 774 N N . ALA A 1 101 ? -4.150 13.600 13.143 1.00 94.12 101 ALA A N 1
ATOM 775 C CA . ALA A 1 101 ? -3.157 13.289 14.171 1.00 94.12 101 ALA A CA 1
ATOM 776 C C . ALA A 1 101 ? -1.841 12.752 13.576 1.00 94.12 101 ALA A C 1
ATOM 778 O O . ALA A 1 101 ? -0.763 12.936 14.160 1.00 94.12 101 ALA A O 1
ATOM 779 N N . ASP A 1 102 ? -1.928 12.102 12.416 1.00 95.38 102 ASP A N 1
ATOM 780 C CA . ASP A 1 102 ? -0.797 11.521 11.698 1.00 95.38 102 ASP A CA 1
ATOM 781 C C . ASP A 1 102 ? -0.173 12.469 10.669 1.00 95.38 102 ASP A C 1
ATOM 783 O O . ASP A 1 102 ? 0.982 12.263 10.296 1.00 95.38 102 ASP A O 1
ATOM 787 N N . MET A 1 103 ? -0.862 13.546 10.270 1.00 94.94 103 MET A N 1
ATOM 788 C CA . MET A 1 103 ? -0.396 14.488 9.242 1.00 94.94 103 MET A CA 1
ATOM 789 C C . MET A 1 103 ? 1.014 15.026 9.496 1.00 94.94 103 MET A C 1
ATOM 791 O O . MET A 1 103 ? 1.804 15.157 8.563 1.00 94.94 103 MET A O 1
ATOM 795 N N . SER A 1 104 ? 1.380 15.281 10.757 1.00 95.06 104 SER A N 1
ATOM 796 C CA . SER A 1 104 ? 2.728 15.753 11.103 1.00 95.06 104 SER A CA 1
ATOM 797 C C . SER A 1 104 ? 3.833 14.727 10.817 1.00 95.06 104 SER A C 1
ATOM 799 O O . SER A 1 104 ? 4.998 15.098 10.711 1.00 95.06 104 SER A O 1
ATOM 801 N N . ASN A 1 105 ? 3.492 13.437 10.740 1.00 95.94 105 ASN A N 1
ATOM 802 C CA . ASN A 1 105 ? 4.442 12.346 10.534 1.00 95.94 105 ASN A CA 1
ATOM 803 C C . ASN A 1 105 ? 4.706 12.082 9.043 1.00 95.94 105 ASN A C 1
ATOM 805 O O . ASN A 1 105 ? 5.805 11.646 8.692 1.00 95.94 105 ASN A O 1
ATOM 809 N N . PHE A 1 106 ? 3.722 12.319 8.167 1.00 96.00 106 PHE A N 1
ATOM 810 C CA . PHE A 1 106 ? 3.824 11.924 6.759 1.00 96.00 106 PHE A CA 1
ATOM 811 C C . PHE A 1 106 ? 4.999 12.554 6.005 1.00 96.00 106 PHE A C 1
ATOM 813 O O . PHE A 1 106 ? 5.689 11.793 5.324 1.00 96.00 106 PHE A O 1
ATOM 820 N N . PRO A 1 107 ? 5.331 13.852 6.163 1.00 95.75 107 PRO A N 1
ATOM 821 C CA . PRO A 1 107 ? 6.476 14.430 5.460 1.00 95.75 107 PRO A CA 1
ATOM 822 C C . PRO A 1 107 ?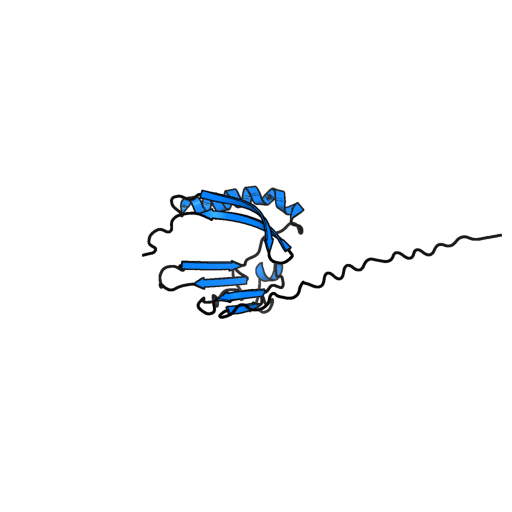 7.795 13.704 5.760 1.00 95.75 107 PRO A C 1
ATOM 824 O O . PRO A 1 107 ? 8.579 13.422 4.854 1.00 95.75 107 PRO A O 1
ATOM 827 N N . SER A 1 108 ? 8.018 13.317 7.022 1.00 95.81 108 SER A N 1
ATOM 828 C CA . SER A 1 108 ? 9.221 12.572 7.420 1.00 95.81 108 SER A CA 1
ATOM 829 C C . SER A 1 108 ? 9.224 11.137 6.878 1.00 95.81 108 SER A C 1
ATOM 831 O O . SER A 1 108 ? 10.272 10.620 6.480 1.00 95.81 108 SER A O 1
ATOM 833 N N . LEU A 1 109 ? 8.054 10.494 6.797 1.00 95.44 109 LEU A N 1
ATOM 834 C CA . LEU A 1 109 ? 7.913 9.177 6.169 1.00 95.44 109 LEU A CA 1
ATOM 835 C C . LEU A 1 109 ? 8.208 9.243 4.669 1.00 95.44 109 LEU A C 1
ATOM 837 O O . LEU A 1 109 ? 8.950 8.404 4.161 1.00 95.44 109 LEU A O 1
ATOM 841 N N . VAL A 1 110 ? 7.687 10.252 3.968 1.00 97.00 110 VAL A N 1
ATOM 842 C CA . VAL A 1 110 ? 7.962 10.467 2.542 1.00 97.00 110 VAL A CA 1
ATOM 843 C C . VAL A 1 110 ? 9.446 10.718 2.303 1.00 97.00 110 VAL A C 1
ATOM 845 O O . VAL A 1 110 ? 10.018 10.127 1.389 1.00 97.00 110 VAL A O 1
ATOM 848 N N . GLU A 1 111 ? 10.104 11.522 3.138 1.00 96.75 111 GLU A N 1
ATOM 849 C CA . GLU A 1 111 ? 11.551 11.735 3.048 1.00 96.75 111 GLU A CA 1
ATOM 850 C C . GLU A 1 111 ? 12.339 10.436 3.278 1.00 96.75 111 GLU A C 1
ATOM 852 O O . GLU A 1 111 ? 13.260 10.117 2.519 1.00 96.75 111 GLU A O 1
ATOM 857 N N . THR A 1 112 ? 11.940 9.643 4.274 1.00 96.00 112 THR A N 1
ATOM 858 C CA . THR A 1 112 ? 12.574 8.360 4.606 1.00 96.00 112 THR A CA 1
ATOM 859 C C . THR A 1 112 ? 12.429 7.347 3.470 1.00 96.00 112 THR A C 1
ATOM 861 O O . THR A 1 112 ? 13.420 6.768 3.013 1.00 96.00 112 THR A O 1
ATOM 864 N N . TYR A 1 113 ? 11.206 7.129 2.980 1.00 95.12 113 TYR A N 1
ATOM 865 C CA . TYR A 1 113 ? 10.950 6.207 1.875 1.00 95.12 113 TYR A CA 1
ATOM 866 C C . TYR A 1 113 ? 11.584 6.700 0.579 1.00 95.12 113 TYR A C 1
ATOM 868 O O . TYR A 1 113 ? 12.275 5.931 -0.088 1.00 95.12 113 TYR A O 1
ATOM 876 N N . GLY A 1 114 ? 11.436 7.986 0.265 1.00 96.38 114 GLY A N 1
ATOM 877 C CA . GLY A 1 114 ? 12.034 8.601 -0.912 1.00 96.38 114 GLY A CA 1
ATOM 878 C C . GLY A 1 114 ? 13.555 8.467 -0.936 1.00 96.38 114 GLY A C 1
ATOM 879 O O . GLY A 1 114 ? 14.117 8.072 -1.954 1.00 96.38 114 GLY A O 1
ATOM 880 N N . SER A 1 115 ? 14.223 8.683 0.200 1.00 95.94 115 SER A N 1
ATOM 881 C CA . SER A 1 115 ? 15.675 8.492 0.328 1.00 95.94 115 SER A CA 1
ATOM 882 C C . SER A 1 115 ? 16.101 7.039 0.117 1.00 95.94 115 SER A C 1
ATOM 884 O O . SER A 1 115 ? 17.184 6.779 -0.406 1.00 95.94 115 SER A O 1
ATOM 886 N N . ASN A 1 116 ? 15.271 6.070 0.510 1.00 93.81 116 ASN A N 1
ATOM 887 C CA . ASN A 1 116 ? 15.546 4.657 0.254 1.00 93.81 116 ASN A CA 1
ATOM 888 C C . ASN A 1 116 ? 15.320 4.286 -1.216 1.00 93.81 116 ASN A C 1
ATOM 890 O O . ASN A 1 116 ? 16.150 3.580 -1.788 1.00 93.81 116 ASN A O 1
ATOM 894 N N . PHE A 1 117 ? 14.266 4.803 -1.850 1.00 93.38 117 PHE A N 1
ATOM 895 C CA . PHE A 1 117 ? 14.027 4.605 -3.280 1.00 93.38 117 PHE A CA 1
ATOM 896 C C . PHE A 1 117 ? 15.125 5.238 -4.140 1.00 93.38 117 PHE A C 1
ATOM 898 O O . PHE A 1 117 ? 15.629 4.583 -5.051 1.00 93.38 117 PHE A O 1
ATOM 905 N N . ALA A 1 118 ? 15.585 6.443 -3.797 1.00 94.12 118 ALA A N 1
ATOM 906 C CA . ALA A 1 118 ? 16.656 7.144 -4.508 1.00 94.12 118 ALA A CA 1
ATOM 907 C C . ALA A 1 118 ? 17.994 6.380 -4.532 1.00 94.12 118 ALA A C 1
ATOM 909 O O . ALA A 1 118 ? 18.792 6.564 -5.447 1.00 94.12 118 ALA A O 1
ATOM 910 N N . LYS A 1 119 ? 18.247 5.493 -3.557 1.00 92.88 119 LYS A N 1
ATOM 911 C CA . LYS A 1 119 ? 19.440 4.624 -3.550 1.00 92.88 119 LYS A CA 1
ATOM 912 C C . LYS A 1 119 ? 19.368 3.515 -4.605 1.00 92.88 119 LYS A C 1
ATOM 914 O O . LYS A 1 119 ? 20.410 3.056 -5.066 1.00 92.88 119 LYS A O 1
ATOM 919 N N . GLY A 1 120 ? 18.162 3.051 -4.940 1.00 87.81 120 GLY A N 1
ATOM 920 C CA . GLY A 1 120 ? 17.934 1.907 -5.830 1.00 87.81 120 GLY A CA 1
ATOM 921 C C . GLY A 1 120 ? 17.458 2.274 -7.237 1.00 87.81 120 GLY A C 1
ATOM 922 O O . GLY A 1 120 ? 17.676 1.498 -8.165 1.00 87.81 120 GLY A O 1
ATOM 923 N N . LEU A 1 121 ? 16.842 3.446 -7.403 1.00 90.75 121 LEU A N 1
ATOM 924 C CA . LEU A 1 121 ? 16.237 3.899 -8.654 1.00 90.75 121 LEU A CA 1
ATOM 925 C C . LEU A 1 121 ? 17.035 5.074 -9.243 1.00 90.75 121 LEU A C 1
ATOM 927 O O . LEU A 1 121 ? 17.023 6.168 -8.676 1.00 90.75 121 LEU A O 1
ATOM 931 N N . PRO A 1 122 ? 17.733 4.888 -10.378 1.00 92.50 122 PRO A N 1
ATOM 932 C CA . PRO A 1 122 ? 18.306 5.996 -11.134 1.00 92.50 122 PRO A CA 1
ATOM 933 C C . PRO A 1 122 ? 17.243 7.019 -11.526 1.00 92.50 122 PRO A C 1
ATOM 935 O O . PRO A 1 122 ? 16.080 6.670 -11.723 1.00 92.50 122 PRO A O 1
ATOM 938 N N . ASN A 1 123 ? 17.654 8.283 -11.645 1.00 95.00 123 ASN A N 1
ATOM 939 C CA . ASN A 1 123 ? 16.770 9.396 -12.001 1.00 95.00 123 ASN A CA 1
ATOM 940 C C . ASN A 1 123 ? 15.511 9.485 -11.121 1.00 95.00 123 ASN A C 1
ATOM 942 O O . ASN A 1 123 ? 14.467 9.963 -11.565 1.00 95.00 123 ASN A O 1
ATOM 946 N N . TYR A 1 124 ? 15.624 9.040 -9.863 1.00 96.88 124 TYR A N 1
ATOM 947 C CA . TYR A 1 124 ? 14.561 9.175 -8.882 1.00 96.88 124 TYR A CA 1
ATOM 948 C C . TYR A 1 124 ? 14.145 10.640 -8.739 1.00 96.88 124 TYR A C 1
ATOM 950 O O . TYR A 1 124 ? 14.979 11.522 -8.514 1.00 96.88 124 TYR A O 1
ATOM 958 N N . LYS A 1 125 ? 12.839 10.886 -8.793 1.00 97.12 125 LYS A N 1
ATOM 959 C CA . LYS A 1 125 ? 12.240 12.182 -8.485 1.00 97.12 125 LYS A CA 1
ATOM 960 C C . LYS A 1 125 ? 10.903 11.990 -7.782 1.00 97.12 125 LYS A C 1
ATOM 962 O O . LYS A 1 125 ? 10.082 11.168 -8.187 1.00 97.12 125 LYS A O 1
ATOM 967 N N . LYS A 1 126 ? 10.657 12.800 -6.752 1.00 97.50 126 LYS A N 1
ATOM 968 C CA . LYS A 1 126 ? 9.310 12.965 -6.197 1.00 97.50 126 LYS A CA 1
ATOM 969 C C . LYS A 1 126 ? 8.461 13.741 -7.207 1.00 97.50 126 LYS A C 1
ATOM 971 O O . LYS A 1 126 ? 8.898 14.780 -7.695 1.00 97.50 126 LYS A O 1
ATOM 976 N N . VAL A 1 127 ? 7.272 13.231 -7.508 1.00 98.06 127 VAL A N 1
ATOM 977 C CA . VAL A 1 127 ? 6.318 13.828 -8.457 1.00 98.06 127 VAL A CA 1
ATOM 978 C C . VAL A 1 127 ? 5.277 14.656 -7.717 1.00 98.06 127 VAL A C 1
ATOM 980 O O . VAL A 1 127 ? 5.026 15.801 -8.079 1.00 98.06 127 VAL A O 1
ATOM 983 N N . SER A 1 128 ? 4.682 14.089 -6.669 1.00 97.44 128 SER A N 1
ATOM 984 C CA . SER A 1 128 ? 3.657 14.758 -5.871 1.00 97.44 128 SER A CA 1
ATOM 985 C C . SER A 1 128 ? 3.596 14.187 -4.461 1.00 97.44 128 SER A C 1
ATOM 987 O O . SER A 1 128 ? 4.093 13.093 -4.193 1.00 97.44 128 SER A O 1
ATOM 989 N N . GLU A 1 129 ? 2.985 14.948 -3.561 1.00 97.38 129 GLU A N 1
ATOM 990 C CA . GLU A 1 129 ? 2.733 14.569 -2.177 1.00 97.38 129 GLU A CA 1
ATOM 991 C C . GLU A 1 129 ? 1.555 15.391 -1.636 1.00 97.38 129 GLU A C 1
ATOM 993 O O . GLU A 1 129 ? 1.479 16.586 -1.927 1.00 97.38 129 GLU A O 1
ATOM 998 N N . GLY A 1 130 ? 0.658 14.775 -0.865 1.00 96.06 130 GLY A N 1
ATOM 999 C CA . GLY A 1 130 ? -0.413 15.485 -0.170 1.00 96.06 130 GLY A CA 1
ATOM 1000 C C . GLY A 1 130 ? -1.627 14.623 0.165 1.00 96.06 130 GLY A C 1
ATOM 1001 O O . GLY A 1 130 ? -1.644 13.412 -0.055 1.00 96.06 130 GLY A O 1
ATOM 1002 N N . GLU A 1 131 ? -2.656 15.276 0.697 1.00 95.88 131 GLU A N 1
ATOM 1003 C CA . GLU A 1 131 ? -3.948 14.657 0.994 1.00 95.88 131 GLU A CA 1
ATOM 1004 C C . GLU A 1 131 ? -4.644 14.144 -0.277 1.00 95.88 131 GLU A C 1
ATOM 1006 O O . GLU A 1 131 ? -4.569 14.741 -1.354 1.00 95.88 131 GLU A O 1
ATOM 1011 N N . THR A 1 132 ? -5.344 13.021 -0.146 1.00 95.50 132 THR A N 1
ATOM 1012 C CA . THR A 1 132 ? -6.107 12.362 -1.207 1.00 95.50 132 THR A CA 1
ATOM 1013 C C . THR A 1 132 ? -7.263 11.558 -0.604 1.00 95.50 132 THR A C 1
ATOM 1015 O O . THR A 1 132 ? -7.584 11.689 0.578 1.00 95.50 132 THR A O 1
ATOM 1018 N N . LYS A 1 133 ? -7.896 10.696 -1.405 1.00 92.44 133 LYS A N 1
ATOM 1019 C CA . LYS A 1 133 ? -8.886 9.727 -0.934 1.00 92.44 133 LYS A CA 1
ATOM 1020 C C . LYS A 1 133 ? -8.611 8.319 -1.447 1.00 92.44 133 LYS A C 1
ATOM 1022 O O . LYS A 1 133 ? -8.201 8.131 -2.590 1.00 92.44 133 LYS A O 1
ATOM 1027 N N . VAL A 1 134 ? -8.932 7.326 -0.621 1.00 88.31 134 VAL A N 1
ATOM 1028 C CA . VAL A 1 134 ? -9.036 5.916 -1.021 1.00 88.31 134 VAL A CA 1
ATOM 1029 C C . VAL A 1 134 ? -10.472 5.470 -0.776 1.00 88.31 134 VAL A C 1
ATOM 1031 O O . VAL A 1 134 ? -10.898 5.272 0.361 1.00 88.31 134 VAL A O 1
ATOM 1034 N N . GLY A 1 135 ? -11.253 5.362 -1.852 1.00 86.12 135 GLY A N 1
ATOM 1035 C CA . GLY A 1 135 ? -12.702 5.202 -1.734 1.00 86.12 135 GLY A CA 1
ATOM 1036 C C . GLY A 1 135 ? -13.313 6.387 -0.965 1.00 86.12 135 GLY A C 1
ATOM 1037 O O . GLY A 1 135 ? -13.102 7.529 -1.373 1.00 86.12 135 GLY A O 1
ATOM 1038 N N . PRO A 1 136 ? -14.061 6.156 0.129 1.00 85.69 136 PRO A N 1
ATOM 1039 C CA . PRO A 1 136 ? -14.626 7.234 0.943 1.00 85.69 136 PRO A CA 1
ATOM 1040 C C . PRO A 1 136 ? -13.653 7.824 1.975 1.00 85.69 136 PRO A C 1
ATOM 1042 O O . PRO A 1 136 ? -13.989 8.829 2.597 1.00 85.69 136 PRO A O 1
ATOM 1045 N N . TYR A 1 137 ? -12.501 7.189 2.206 1.00 87.56 137 TYR A N 1
ATOM 1046 C CA . TYR A 1 137 ? -11.608 7.525 3.311 1.00 87.56 137 TYR A CA 1
ATOM 1047 C C . TYR A 1 137 ? -10.618 8.609 2.906 1.00 87.56 137 TYR A C 1
ATOM 1049 O O . TYR A 1 137 ? -10.051 8.549 1.812 1.00 87.56 137 TYR A O 1
ATOM 1057 N N . ASP A 1 138 ? -10.390 9.568 3.801 1.00 91.69 138 ASP A N 1
ATOM 1058 C CA . ASP A 1 138 ? -9.288 10.517 3.673 1.00 91.69 138 ASP A CA 1
ATOM 1059 C C . ASP A 1 138 ? -7.954 9.782 3.820 1.00 91.69 138 ASP A C 1
ATOM 1061 O O . ASP A 1 138 ? -7.812 8.858 4.624 1.00 91.69 138 ASP A O 1
ATOM 1065 N N . ALA A 1 139 ? -6.983 10.169 3.002 1.00 93.50 139 ALA A N 1
ATOM 1066 C CA . ALA A 1 139 ? -5.689 9.514 2.925 1.00 93.50 139 ALA A CA 1
ATOM 1067 C C . ALA A 1 139 ? -4.585 10.520 2.587 1.00 93.50 139 ALA A C 1
ATOM 1069 O O . ALA A 1 139 ? -4.851 11.667 2.236 1.00 93.50 139 ALA A O 1
ATOM 1070 N N . TYR A 1 140 ? -3.339 10.062 2.653 1.00 96.44 140 TYR A N 1
ATOM 1071 C CA . TYR A 1 140 ? -2.165 10.806 2.213 1.00 96.44 140 TYR A CA 1
ATOM 1072 C C . TYR A 1 140 ? -1.427 10.000 1.146 1.00 96.44 140 TYR A C 1
ATOM 1074 O O . TYR A 1 140 ? -1.221 8.796 1.304 1.00 96.44 140 TYR A O 1
ATOM 1082 N N . GLU A 1 141 ? -1.033 10.647 0.055 1.00 96.94 141 GLU A N 1
ATOM 1083 C CA . GLU A 1 141 ? -0.340 10.023 -1.069 1.00 96.94 141 GLU A CA 1
ATOM 1084 C C . GLU A 1 141 ? 0.992 10.713 -1.327 1.00 96.94 141 GLU A C 1
ATOM 1086 O O . GLU A 1 141 ? 1.113 11.933 -1.250 1.00 96.94 141 GLU A O 1
ATOM 1091 N N . PHE A 1 142 ? 1.985 9.917 -1.709 1.00 97.50 142 PHE A N 1
ATOM 1092 C CA . PHE A 1 142 ? 3.219 10.392 -2.310 1.00 97.50 142 PHE A CA 1
ATOM 1093 C C . PHE A 1 142 ? 3.484 9.588 -3.586 1.00 97.50 142 PHE A C 1
ATOM 1095 O O . PHE A 1 142 ? 3.397 8.359 -3.589 1.00 97.50 142 PHE A O 1
ATOM 1102 N N . ARG A 1 143 ? 3.809 10.291 -4.675 1.00 97.69 143 ARG A N 1
ATOM 1103 C CA . ARG A 1 143 ? 4.154 9.706 -5.974 1.00 97.69 143 ARG A CA 1
ATOM 1104 C C . ARG A 1 143 ? 5.594 10.023 -6.327 1.00 97.69 143 ARG A C 1
ATOM 1106 O O . ARG A 1 143 ? 6.082 11.128 -6.079 1.00 97.69 143 ARG A O 1
ATOM 1113 N N . PHE A 1 144 ? 6.252 9.076 -6.976 1.00 97.19 144 PHE A N 1
ATOM 1114 C CA . PHE A 1 144 ? 7.606 9.230 -7.482 1.00 97.19 144 PHE A CA 1
ATOM 1115 C C . PHE A 1 144 ? 7.769 8.525 -8.824 1.00 97.19 144 PHE A C 1
ATOM 1117 O O . PHE A 1 144 ? 6.994 7.642 -9.181 1.00 97.19 144 PHE A O 1
ATOM 1124 N N . GLU A 1 145 ? 8.815 8.912 -9.537 1.00 96.50 145 GLU A N 1
ATOM 1125 C CA . GLU A 1 145 ? 9.292 8.255 -10.747 1.00 96.50 145 GLU A CA 1
ATOM 1126 C C . GLU A 1 145 ? 10.770 7.905 -10.566 1.00 96.50 145 GLU A C 1
ATOM 1128 O O . GLU A 1 145 ? 11.483 8.561 -9.807 1.00 96.50 145 GLU A O 1
ATOM 1133 N N . GLY A 1 146 ? 11.224 6.876 -11.270 1.00 93.69 146 GLY A N 1
ATOM 1134 C CA . GLY A 1 146 ? 12.616 6.453 -11.342 1.00 93.69 146 GLY A CA 1
ATOM 1135 C C . GLY A 1 146 ? 12.771 5.371 -12.406 1.00 93.69 146 GLY A C 1
ATOM 1136 O O . GLY A 1 146 ? 11.782 4.824 -12.894 1.00 93.69 146 GLY A O 1
ATOM 1137 N N . GLU A 1 147 ? 14.002 5.068 -12.786 1.00 90.75 147 GLU A N 1
ATOM 1138 C CA . GLU A 1 147 ? 14.287 4.081 -13.823 1.00 90.75 147 GLU A CA 1
ATOM 1139 C C . GLU A 1 147 ? 14.444 2.682 -13.228 1.00 90.75 147 GLU A C 1
ATOM 1141 O O . GLU A 1 147 ? 15.129 2.479 -12.224 1.00 90.75 147 GLU A O 1
ATOM 1146 N N . ALA A 1 148 ? 13.844 1.686 -13.872 1.00 78.88 148 ALA A N 1
ATOM 1147 C CA . ALA A 1 148 ? 14.134 0.297 -13.564 1.00 78.88 148 ALA A CA 1
ATOM 1148 C C . ALA A 1 148 ? 15.401 -0.126 -14.323 1.00 78.88 148 ALA A C 1
ATOM 1150 O O . ALA A 1 148 ? 15.472 -0.030 -15.548 1.00 78.88 148 ALA A O 1
ATOM 1151 N N . LYS A 1 149 ? 16.429 -0.588 -13.605 1.00 70.06 149 LYS A N 1
ATOM 1152 C CA . LYS A 1 149 ? 17.603 -1.203 -14.238 1.00 70.06 149 LYS A CA 1
ATOM 1153 C C . LYS A 1 149 ? 17.273 -2.649 -14.618 1.00 70.06 149 LYS A C 1
ATOM 1155 O O . LYS A 1 149 ? 16.693 -3.367 -13.812 1.00 70.06 149 LYS A O 1
ATOM 1160 N N . ASN A 1 150 ? 17.723 -3.083 -15.795 1.00 59.62 150 ASN A N 1
ATOM 1161 C CA . ASN A 1 150 ? 17.672 -4.476 -16.268 1.00 59.62 150 ASN A CA 1
ATOM 1162 C C . ASN A 1 150 ? 16.266 -5.079 -16.477 1.00 59.62 150 ASN A C 1
ATOM 1164 O O . ASN A 1 150 ? 16.084 -6.273 -16.274 1.00 59.62 150 ASN A O 1
ATOM 1168 N N . THR A 1 151 ? 15.278 -4.295 -16.909 1.00 53.62 151 THR A N 1
ATOM 1169 C CA . THR A 1 151 ? 13.932 -4.801 -17.258 1.00 53.62 151 THR A CA 1
ATOM 1170 C C . THR A 1 151 ? 13.773 -5.108 -18.754 1.00 53.62 151 THR A C 1
ATOM 1172 O O . THR A 1 151 ? 12.756 -4.743 -19.342 1.00 53.62 151 THR A O 1
ATOM 1175 N N . ALA A 1 152 ? 14.791 -5.708 -19.379 1.00 46.34 152 ALA A N 1
ATOM 1176 C CA . ALA A 1 152 ? 14.717 -6.165 -20.772 1.00 46.34 152 ALA A CA 1
ATOM 1177 C C . ALA A 1 152 ? 13.959 -7.495 -20.886 1.00 46.34 152 ALA A C 1
ATOM 1179 O O . ALA A 1 152 ? 14.161 -8.356 -20.000 1.00 46.34 152 ALA A O 1
#

Radius of gyration: 21.91 Å; chains: 1; bounding box: 66×43×66 Å